Protein AF-A0A8B6G650-F1 (afdb_monomer_lite)

pLDDT: mean 81.38, std 11.91, range [46.06, 96.75]

Organism: Mytilus galloprovincialis (NCBI:txid29158)

Radius of gyration: 25.57 Å; chains: 1; bounding box: 91×24×65 Å

Sequence (149 aa):
MGQPDTVSIIARQIRHRLLPFQTVAGDVLEMLYIGRLSPKEIFGKEQQQNTLITWGVRLGGWLLMFVGFGCLTSIITTLVDWLPIIRELVAAGVGIMNLAFSISLSLTVIAIGWITYRPLLGMALLAMAATPFIMSKFRSNRMDSRRNV

Secondary structure (DSSP, 8-state):
-PPPPPEEEE-EEETTEEE-EE-TTS-EE-EEEES---HHHHHHHHHHHHHHHHHHHHHHHHHHHHHHHHHHHHHHHHTTTT-HHHHHHHHHHHHHHHHHHHHHHHHHHHHHHHHTT-HHHHHHHHHHHHHHHHHHHHHHHHHHHHH--

Foldseek 3Di:
DDDDWDKDWDADDDPPDGHFDQDPVRDTRGDIGTDPDDPVVVVVVVVVVVVCVVVVVLVVQLVVQLVVLVVVVVVVLVVVPPDPVVSVVVNVVSSVVSNLQSQLVSLLVVLVVCCVPPVVSSVVSNVVSCVVVVVVVVVVVVVVVVVVD

InterPro domains:
  IPR012430 Transmembrane protein 43 family [PF07787] (3-119)
  IPR012430 Transmembrane protein 43 family [PTHR13416] (5-140)

Structure (mmCIF, N/CA/C/O backbone):
data_AF-A0A8B6G650-F1
#
_entry.id   AF-A0A8B6G650-F1
#
loop_
_atom_site.group_PDB
_atom_site.id
_atom_site.type_symbol
_atom_site.label_atom_id
_atom_site.label_alt_id
_atom_site.label_comp_id
_atom_site.label_asym_id
_atom_site.label_entity_id
_atom_site.label_seq_id
_atom_site.pdbx_PDB_ins_code
_atom_site.Cartn_x
_atom_site.Cartn_y
_atom_site.Cartn_z
_atom_site.occupancy
_atom_site.B_iso_or_equiv
_atom_site.auth_seq_id
_atom_site.auth_comp_id
_atom_site.auth_asym_id
_atom_site.auth_atom_id
_atom_site.pdbx_PDB_model_num
ATOM 1 N N . MET A 1 1 ? -49.842 -13.197 12.411 1.00 46.06 1 MET A N 1
ATOM 2 C CA . MET A 1 1 ? -48.947 -12.453 13.322 1.00 46.06 1 MET A CA 1
ATOM 3 C C . MET A 1 1 ? -47.615 -13.188 13.302 1.00 46.06 1 MET A C 1
ATOM 5 O O . MET A 1 1 ? -47.610 -14.364 13.639 1.00 46.06 1 MET A O 1
ATOM 9 N N . GLY A 1 2 ? -46.560 -12.584 12.745 1.00 66.12 2 GLY A N 1
ATOM 10 C CA . GLY A 1 2 ? -45.243 -13.225 12.613 1.00 66.12 2 GLY A CA 1
ATOM 11 C C . GLY A 1 2 ? -44.608 -13.477 13.981 1.00 66.12 2 GLY A C 1
ATOM 12 O O . GLY A 1 2 ? -44.907 -12.754 14.931 1.00 66.12 2 GLY A O 1
ATOM 13 N N . GLN A 1 3 ? -43.788 -14.523 14.093 1.00 71.75 3 GLN A N 1
ATOM 14 C CA . GLN A 1 3 ? -43.058 -14.813 15.328 1.00 71.75 3 GLN A CA 1
ATOM 15 C C . GLN A 1 3 ? -42.162 -13.616 15.698 1.00 71.75 3 GLN A C 1
ATOM 17 O O . GLN A 1 3 ? -41.618 -12.978 14.799 1.00 71.75 3 GLN A O 1
ATOM 22 N N . PRO A 1 4 ? -42.034 -13.271 16.990 1.00 72.31 4 PRO A N 1
ATOM 23 C CA . PRO A 1 4 ? -41.193 -12.160 17.413 1.00 72.31 4 PRO A CA 1
ATOM 24 C C . PRO A 1 4 ? -39.724 -12.450 17.086 1.00 72.31 4 PRO A C 1
ATOM 26 O O . PRO A 1 4 ? -39.132 -13.388 17.625 1.00 72.31 4 PRO A O 1
ATOM 29 N N . ASP A 1 5 ? -39.134 -11.620 16.228 1.00 69.88 5 ASP A N 1
ATOM 30 C CA . ASP A 1 5 ? -37.710 -11.685 15.923 1.00 69.88 5 ASP A CA 1
ATOM 31 C C . ASP A 1 5 ? -36.896 -11.220 17.132 1.00 69.88 5 ASP A C 1
ATOM 33 O O . ASP A 1 5 ? -37.105 -10.148 17.704 1.00 69.88 5 ASP A O 1
ATOM 37 N N . THR A 1 6 ? -35.951 -12.058 17.549 1.00 72.75 6 THR A N 1
ATOM 38 C CA . THR A 1 6 ? -35.026 -11.721 18.631 1.00 72.75 6 THR A CA 1
ATOM 39 C C . THR A 1 6 ? -33.917 -10.840 18.073 1.00 72.75 6 THR A C 1
ATOM 41 O O . THR A 1 6 ? -33.258 -11.242 17.120 1.00 72.75 6 THR A O 1
ATOM 44 N N . VAL A 1 7 ? -33.679 -9.672 18.669 1.00 71.38 7 VAL A N 1
ATOM 45 C CA . VAL A 1 7 ? -32.637 -8.722 18.243 1.00 71.38 7 VAL A CA 1
ATOM 46 C C . VAL A 1 7 ? -31.708 -8.362 19.407 1.00 71.38 7 VAL A C 1
ATOM 48 O O . VAL A 1 7 ? -32.151 -8.248 20.551 1.00 71.38 7 VAL A O 1
ATOM 51 N N . SER A 1 8 ? -30.423 -8.172 19.114 1.00 70.62 8 SER A N 1
ATOM 52 C CA . SER A 1 8 ? -29.402 -7.660 20.035 1.00 70.62 8 SER A CA 1
ATOM 53 C C . SER A 1 8 ? -29.050 -6.218 19.651 1.00 70.62 8 SER A C 1
ATOM 55 O O . SER A 1 8 ? -28.731 -5.938 18.496 1.00 70.62 8 SER A O 1
ATOM 57 N N . ILE A 1 9 ? -29.085 -5.300 20.622 1.00 70.94 9 ILE A N 1
ATOM 58 C CA . ILE A 1 9 ? -28.829 -3.862 20.425 1.00 70.94 9 ILE A CA 1
ATOM 59 C C . ILE A 1 9 ? -27.600 -3.454 21.242 1.00 70.94 9 ILE A C 1
ATOM 61 O O . ILE A 1 9 ? -27.525 -3.764 22.432 1.00 70.94 9 ILE A O 1
ATOM 65 N N . ILE A 1 10 ? -26.660 -2.725 20.629 1.00 69.00 10 ILE A N 1
ATOM 66 C CA . ILE A 1 10 ? -25.551 -2.071 21.341 1.00 69.00 10 ILE A CA 1
ATOM 67 C C . ILE A 1 10 ? -25.764 -0.557 21.307 1.00 69.00 10 ILE A C 1
ATOM 69 O O . ILE A 1 10 ? -25.765 0.045 20.239 1.00 69.00 10 ILE A O 1
ATOM 73 N N . ALA A 1 11 ? -25.934 0.050 22.484 1.00 73.38 11 ALA A N 1
ATOM 74 C CA . ALA A 1 11 ? -26.125 1.489 22.661 1.00 73.38 11 ALA A CA 1
ATOM 75 C C . ALA A 1 11 ? -25.575 1.946 24.025 1.00 73.38 11 AL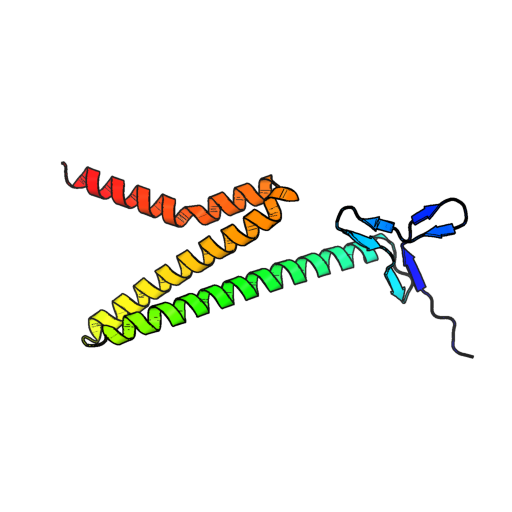A A C 1
ATOM 77 O O . ALA A 1 11 ? -25.407 1.141 24.947 1.00 73.38 11 ALA A O 1
ATOM 78 N N . ARG A 1 12 ? -25.309 3.249 24.188 1.00 72.00 12 ARG A N 1
ATOM 79 C CA . ARG A 1 12 ? -24.903 3.818 25.482 1.00 72.00 12 ARG A CA 1
ATOM 80 C C . ARG A 1 12 ? -26.116 3.877 26.404 1.00 72.00 12 ARG A C 1
ATOM 82 O O . ARG A 1 12 ? -27.073 4.596 26.128 1.00 72.00 12 ARG A O 1
ATOM 89 N N . GLN A 1 13 ? -26.054 3.185 27.537 1.00 76.94 13 GLN A N 1
ATOM 90 C CA . GLN A 1 13 ? -27.090 3.297 28.559 1.00 76.94 13 GLN A CA 1
ATOM 91 C C . GLN A 1 13 ? -26.828 4.518 29.450 1.00 76.94 13 GLN A C 1
ATOM 93 O O . GLN A 1 13 ? -25.816 4.591 30.149 1.00 76.94 13 GLN A O 1
ATOM 98 N N . ILE A 1 14 ? -27.757 5.475 29.449 1.00 79.12 14 ILE A N 1
ATOM 99 C CA . ILE A 1 14 ? -27.780 6.587 30.404 1.00 79.12 14 ILE A CA 1
ATOM 100 C C . ILE A 1 14 ? -29.088 6.506 31.187 1.00 79.12 14 ILE A 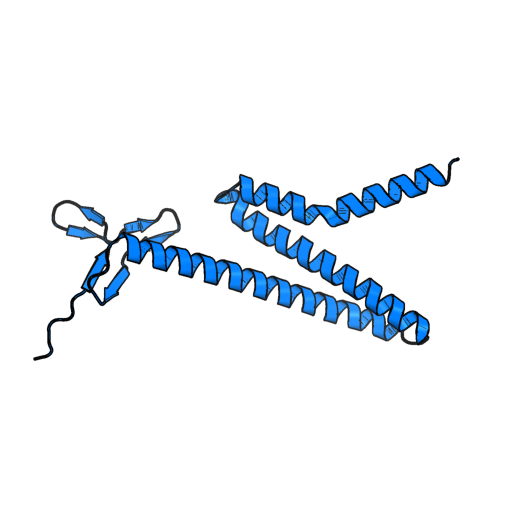C 1
ATOM 102 O O . ILE A 1 14 ? -30.171 6.774 30.664 1.00 79.12 14 ILE A O 1
ATOM 106 N N . ARG A 1 15 ? -28.977 6.142 32.471 1.00 81.94 15 ARG A N 1
ATOM 107 C CA . ARG A 1 15 ? -30.113 5.864 33.365 1.00 81.94 15 ARG A CA 1
ATOM 108 C C . ARG A 1 15 ? -31.048 4.799 32.762 1.00 81.94 15 ARG A C 1
ATOM 110 O O . ARG A 1 15 ? -30.692 3.626 32.721 1.00 81.94 15 ARG A O 1
ATOM 117 N N . HIS A 1 16 ? -32.219 5.224 32.296 1.00 78.88 16 HIS A N 1
ATOM 118 C CA . HIS A 1 16 ? -33.300 4.409 31.732 1.00 78.88 16 HIS A CA 1
ATOM 119 C C . HIS A 1 16 ? -33.488 4.642 30.222 1.00 78.88 16 HIS A C 1
ATOM 121 O O . HIS A 1 16 ? -34.519 4.275 29.668 1.00 78.88 16 HIS A O 1
ATOM 127 N N . ARG A 1 17 ? -32.516 5.272 29.545 1.00 75.62 17 ARG A N 1
ATOM 128 C CA . ARG A 1 17 ? -32.528 5.462 28.089 1.00 75.62 17 ARG A CA 1
ATOM 129 C C . ARG A 1 17 ? -31.303 4.835 27.436 1.00 75.62 17 ARG A C 1
ATOM 131 O O . ARG A 1 17 ? -30.193 4.925 27.961 1.00 75.62 17 ARG A O 1
ATOM 138 N N . LEU A 1 18 ? -31.535 4.228 26.277 1.00 72.94 18 LEU A N 1
ATOM 139 C CA . LEU A 1 18 ? -30.503 3.834 25.329 1.00 72.94 18 LEU A CA 1
ATOM 140 C C . LEU A 1 18 ? -30.312 5.003 24.367 1.00 72.94 18 LEU A C 1
ATOM 142 O O . LEU A 1 18 ? -31.280 5.490 23.788 1.00 72.94 18 LEU A O 1
ATOM 146 N N . LEU A 1 19 ? -29.084 5.494 24.270 1.00 72.62 19 LEU A N 1
ATOM 147 C CA . LEU A 1 19 ? -28.709 6.583 23.378 1.00 72.62 19 LEU A CA 1
ATOM 148 C C . LEU A 1 19 ? -27.625 6.093 22.412 1.00 72.62 19 LEU A C 1
ATOM 150 O O . LEU A 1 19 ? -26.790 5.271 22.813 1.00 72.62 19 LEU A O 1
ATOM 154 N N . PRO A 1 20 ? -27.591 6.611 21.175 1.00 66.44 20 PRO A N 1
ATOM 155 C CA . PRO A 1 20 ? -26.518 6.312 20.237 1.00 66.44 20 PRO A CA 1
ATOM 156 C C . PRO A 1 20 ? -25.160 6.694 20.841 1.00 66.44 20 PRO A C 1
ATOM 158 O O . PRO A 1 20 ? -25.005 7.753 21.462 1.00 66.44 20 PRO A O 1
ATOM 161 N N . PHE A 1 21 ? -24.170 5.811 20.699 1.00 66.94 21 PHE A N 1
ATOM 162 C CA . PHE A 1 21 ? -22.813 6.057 21.185 1.00 66.94 21 PHE A CA 1
ATOM 163 C C . PHE A 1 21 ? -21.912 6.488 20.032 1.00 66.94 21 PHE A C 1
ATOM 165 O O . PHE A 1 21 ? -21.635 5.689 19.149 1.00 66.94 21 PHE A O 1
ATOM 172 N N . GLN A 1 22 ? -21.406 7.720 20.038 1.00 67.69 22 GLN A N 1
ATOM 173 C CA . GLN A 1 22 ? -20.323 8.084 19.123 1.00 67.69 22 GLN A CA 1
ATOM 174 C C . GLN A 1 22 ? -19.006 7.487 19.614 1.00 67.69 22 GLN A C 1
ATOM 176 O O . GLN A 1 22 ? -18.589 7.723 20.751 1.00 67.69 22 GLN A O 1
ATOM 181 N N . THR A 1 23 ? -18.341 6.730 18.750 1.00 64.06 23 THR A N 1
ATOM 182 C CA . THR A 1 23 ? -16.976 6.276 19.003 1.00 64.06 23 THR A CA 1
ATOM 183 C C . THR A 1 23 ? -15.973 7.395 18.757 1.00 64.06 23 THR A C 1
ATOM 185 O O . THR A 1 23 ? -16.202 8.307 17.967 1.00 64.06 23 THR A O 1
ATOM 188 N N . VAL A 1 24 ? -14.799 7.277 19.378 1.00 59.59 24 VAL A N 1
ATOM 189 C CA . VAL A 1 24 ? -13.650 8.165 19.121 1.00 59.59 24 VAL A CA 1
ATOM 190 C C . VAL A 1 24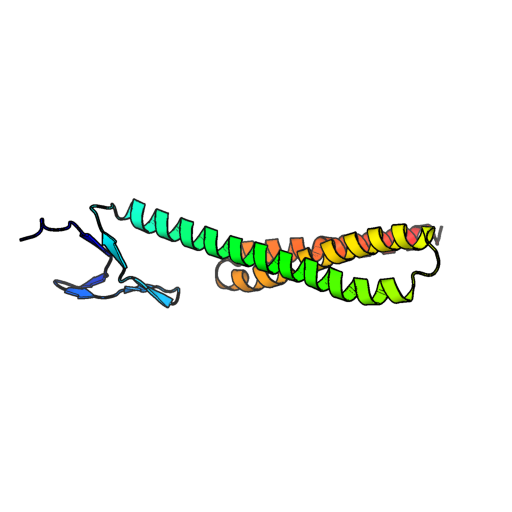 ? -13.187 8.086 17.654 1.00 59.59 24 VAL A C 1
ATOM 192 O O . VAL A 1 24 ? -12.555 9.011 17.157 1.00 59.59 24 VAL A O 1
ATOM 195 N N . ALA A 1 25 ? -13.525 7.002 16.946 1.00 59.81 25 ALA A N 1
ATOM 196 C CA . ALA A 1 25 ? -13.237 6.816 15.526 1.00 59.81 25 ALA A CA 1
ATOM 197 C C . ALA A 1 25 ? -14.216 7.556 14.589 1.00 59.81 25 ALA A C 1
ATOM 199 O O . ALA A 1 25 ? -13.956 7.618 13.392 1.00 59.81 25 ALA A O 1
ATOM 200 N N . GLY A 1 26 ? -15.301 8.138 15.118 1.00 58.84 26 GLY A N 1
ATOM 201 C CA . GLY A 1 26 ? -16.312 8.878 14.353 1.00 58.84 26 GLY A CA 1
ATOM 202 C C . GLY A 1 26 ? -17.560 8.067 13.993 1.00 58.84 26 GLY A C 1
ATOM 203 O O . GLY A 1 26 ? -18.574 8.659 13.630 1.00 58.84 26 GLY A O 1
ATOM 204 N N . ASP A 1 27 ? -17.534 6.742 14.162 1.00 59.12 27 ASP A N 1
ATOM 205 C CA . ASP A 1 27 ? -18.689 5.885 13.890 1.00 59.12 27 ASP A CA 1
ATOM 206 C C . ASP A 1 27 ? -19.727 5.970 15.013 1.00 59.12 27 ASP A C 1
ATOM 208 O O . ASP A 1 27 ? -19.388 5.927 16.204 1.00 59.12 27 ASP A O 1
ATOM 212 N N . VAL A 1 28 ? -21.002 6.064 14.626 1.00 58.62 28 VAL A N 1
ATOM 213 C CA . VAL A 1 28 ? -22.139 5.970 15.545 1.00 58.62 28 VAL A CA 1
ATOM 214 C C . VAL A 1 28 ? -22.437 4.494 15.787 1.00 58.62 28 VAL A C 1
ATOM 216 O O . VAL A 1 28 ? -22.891 3.770 14.905 1.00 58.62 28 VAL A O 1
ATOM 219 N N . LEU A 1 29 ? -22.177 4.046 17.010 1.00 56.34 29 LEU A N 1
ATOM 220 C CA . LEU A 1 29 ? -22.500 2.717 17.505 1.00 56.34 29 LEU A CA 1
ATOM 221 C C . LEU A 1 29 ? -24.001 2.673 17.828 1.00 56.34 29 LEU A C 1
ATOM 223 O O . LEU A 1 29 ? -24.430 2.835 18.971 1.00 56.34 29 LEU A O 1
ATOM 227 N N . GLU A 1 30 ? -24.793 2.525 16.774 1.00 54.59 30 GLU A N 1
ATOM 228 C CA . GLU A 1 30 ? -26.222 2.221 16.817 1.00 54.59 30 GLU A CA 1
ATOM 229 C C . GLU A 1 30 ? -26.469 1.032 15.879 1.00 54.59 30 GLU A C 1
ATOM 231 O O . GLU A 1 30 ? -27.113 1.120 14.839 1.00 54.59 30 GLU A O 1
ATOM 236 N N . MET A 1 31 ? -25.829 -0.091 16.207 1.00 60.75 31 MET A N 1
ATOM 237 C CA . MET A 1 31 ? -25.863 -1.297 15.385 1.00 60.75 31 MET A CA 1
ATOM 238 C C . MET A 1 31 ? -26.875 -2.287 15.960 1.00 60.75 31 MET A C 1
ATOM 240 O O . MET A 1 31 ? -26.753 -2.741 17.103 1.00 60.75 31 MET A O 1
ATOM 244 N N . LEU A 1 32 ? -27.882 -2.607 15.149 1.00 59.69 32 LEU A N 1
ATOM 245 C CA . LEU A 1 32 ? -28.921 -3.584 15.448 1.00 59.69 32 LEU A CA 1
ATOM 246 C C . LEU A 1 32 ? -28.554 -4.919 14.795 1.00 59.69 32 LEU A C 1
ATOM 248 O O . LEU A 1 32 ? -28.442 -5.011 13.574 1.00 59.69 32 LEU A O 1
ATOM 252 N N . TYR A 1 33 ? -28.379 -5.955 15.612 1.00 61.41 33 TYR A N 1
ATOM 253 C CA . TYR A 1 33 ? -28.102 -7.309 15.143 1.00 61.41 33 TYR A CA 1
ATOM 254 C C . TYR A 1 33 ? -29.349 -8.171 15.278 1.00 61.41 33 TYR A C 1
ATOM 256 O O . TYR A 1 33 ? -29.986 -8.204 16.329 1.00 61.41 33 TYR A O 1
ATOM 264 N N . ILE A 1 34 ? -29.681 -8.901 14.218 1.00 54.69 34 ILE A N 1
ATOM 265 C CA . ILE A 1 34 ? -30.739 -9.911 14.245 1.00 54.69 34 ILE A CA 1
ATOM 266 C C . ILE A 1 34 ? -30.162 -11.173 14.907 1.00 54.69 34 ILE A C 1
ATOM 268 O O . ILE A 1 34 ? -29.120 -11.676 14.488 1.00 54.69 34 ILE A O 1
ATOM 272 N N . GLY A 1 35 ? -30.829 -11.673 15.946 1.00 58.44 35 GLY A N 1
ATOM 273 C CA . GLY A 1 35 ? -30.430 -12.828 16.755 1.00 58.44 35 GLY A CA 1
ATOM 274 C C . GLY A 1 35 ? -29.872 -12.474 18.142 1.00 58.44 35 GLY A C 1
ATOM 275 O O . GLY A 1 35 ? -29.472 -11.345 18.413 1.00 58.44 35 GLY A O 1
ATOM 276 N N . ARG A 1 36 ? -29.817 -13.474 19.038 1.00 56.41 36 ARG A N 1
ATOM 277 C CA . ARG A 1 36 ? -29.129 -13.398 20.344 1.00 56.41 36 ARG A CA 1
ATOM 278 C C . ARG A 1 36 ? -27.621 -13.541 20.125 1.00 56.41 36 ARG A C 1
ATOM 280 O O . ARG A 1 36 ? -27.081 -14.633 20.265 1.00 56.41 36 ARG A O 1
ATOM 287 N N . LEU A 1 37 ? -26.946 -12.454 19.766 1.00 61.25 37 LEU A N 1
ATOM 288 C CA . LEU A 1 37 ? -25.481 -12.432 19.765 1.00 61.25 37 LEU A CA 1
ATOM 289 C C . LEU A 1 37 ? -24.951 -11.858 21.073 1.00 61.25 37 LEU A C 1
ATOM 291 O O . LEU A 1 37 ? -25.466 -10.853 21.578 1.00 61.25 37 LEU A O 1
ATOM 295 N N . SER A 1 38 ? -23.905 -12.490 21.605 1.00 71.62 38 SER A N 1
ATOM 296 C CA . SER A 1 38 ? -23.155 -11.934 22.723 1.00 71.62 38 SER A CA 1
ATOM 297 C C . SER A 1 38 ? -22.387 -10.682 22.272 1.00 71.62 38 SER A C 1
ATOM 299 O O . SER A 1 38 ? -21.950 -10.597 21.120 1.00 71.62 38 SER A O 1
ATOM 301 N N . PRO A 1 39 ? -22.133 -9.717 23.175 1.00 67.19 39 PRO A N 1
ATOM 302 C CA . PRO A 1 39 ? -21.329 -8.541 22.846 1.00 67.19 39 PRO A CA 1
ATOM 303 C C . PRO A 1 39 ? -19.952 -8.900 22.267 1.00 67.19 39 PRO A C 1
ATOM 305 O O . PRO A 1 39 ? -19.474 -8.238 21.352 1.00 67.19 39 PRO A O 1
ATOM 308 N N . LYS A 1 40 ? -19.328 -9.986 22.753 1.00 73.38 40 LYS A N 1
ATOM 309 C CA . LYS A 1 40 ? -18.030 -10.468 22.251 1.00 73.38 40 LYS A CA 1
ATOM 310 C C . LYS A 1 40 ? -18.085 -10.882 20.780 1.00 73.38 40 LYS A C 1
ATOM 312 O O . LYS A 1 40 ? -17.157 -10.574 20.039 1.00 73.38 40 LYS A O 1
ATOM 317 N N . GLU A 1 41 ? -19.151 -11.558 20.360 1.00 75.25 41 GLU A N 1
ATOM 318 C CA . GLU A 1 41 ? -19.319 -11.989 18.967 1.00 75.25 41 GLU A CA 1
ATOM 319 C C . GLU A 1 41 ? -19.567 -10.803 18.038 1.00 75.25 41 GLU A C 1
ATOM 321 O O . GLU A 1 41 ? -18.999 -10.755 16.949 1.00 75.25 41 GLU A O 1
ATOM 326 N N . ILE A 1 42 ? -20.348 -9.817 18.492 1.00 74.19 42 ILE A N 1
ATOM 327 C CA . ILE A 1 42 ? -20.623 -8.598 17.726 1.00 74.19 42 ILE A CA 1
ATOM 328 C C . ILE A 1 42 ? -19.330 -7.811 17.478 1.00 74.19 42 ILE A C 1
ATOM 330 O O . ILE A 1 42 ? -18.958 -7.582 16.329 1.00 74.19 42 ILE A O 1
ATOM 334 N N . PHE A 1 43 ? -18.593 -7.458 18.536 1.00 76.06 43 PHE A N 1
ATOM 335 C CA . PHE A 1 43 ? -17.339 -6.712 18.381 1.00 76.06 43 PHE A CA 1
ATOM 336 C C . PHE A 1 43 ? -16.272 -7.510 17.619 1.00 76.06 43 PHE A C 1
ATOM 338 O O . PHE A 1 43 ? -15.491 -6.929 16.867 1.00 76.06 43 PHE A O 1
ATOM 345 N N . GLY A 1 44 ? -16.243 -8.838 17.780 1.00 82.06 44 GLY A N 1
ATOM 346 C CA . GLY A 1 44 ? -15.349 -9.710 17.021 1.00 82.06 44 GLY A CA 1
ATOM 347 C C . GLY A 1 44 ? -15.631 -9.672 15.518 1.00 82.06 44 GLY A C 1
ATOM 348 O O . GLY A 1 44 ? -14.698 -9.535 14.725 1.00 82.06 44 GLY A O 1
ATOM 349 N N . LYS A 1 45 ? -16.909 -9.738 15.127 1.00 80.81 45 LYS A N 1
ATOM 350 C CA . LYS A 1 45 ? -17.332 -9.686 13.723 1.00 80.81 45 LYS A CA 1
ATOM 351 C C . LYS A 1 45 ? -16.996 -8.341 13.079 1.00 80.81 45 LYS A C 1
ATOM 353 O O . LYS A 1 45 ? -16.375 -8.327 12.018 1.00 80.81 45 LYS A O 1
ATOM 358 N N . GLU A 1 46 ? -17.313 -7.237 13.748 1.00 81.06 46 GLU A N 1
ATOM 359 C CA . GLU A 1 46 ? -17.017 -5.884 13.254 1.00 81.06 46 GLU A CA 1
ATOM 360 C C . GLU A 1 46 ? -15.509 -5.645 13.112 1.00 81.06 46 GLU A C 1
ATOM 362 O O . GLU A 1 46 ? -15.036 -5.149 12.089 1.00 81.06 46 GLU A O 1
ATOM 367 N N . GLN A 1 47 ? -14.712 -6.079 14.094 1.00 84.00 47 GLN A N 1
ATOM 368 C CA . GLN A 1 47 ? -13.256 -5.960 14.023 1.00 84.00 47 GLN A CA 1
ATOM 369 C C . GLN A 1 47 ? -12.676 -6.756 12.844 1.00 84.00 47 GLN A C 1
ATOM 371 O O . GLN A 1 47 ? -11.762 -6.275 12.164 1.00 84.00 47 GLN A O 1
ATOM 376 N N . GLN A 1 48 ? -13.186 -7.966 12.593 1.00 85.44 48 GLN A N 1
ATOM 377 C CA . GLN A 1 48 ? -12.758 -8.784 11.457 1.00 85.44 48 GLN A CA 1
ATOM 378 C C . GLN A 1 48 ? -13.162 -8.156 10.123 1.00 85.44 48 GLN A C 1
ATOM 380 O O . GLN A 1 48 ? -12.319 -8.060 9.232 1.00 85.44 48 GLN A O 1
ATOM 385 N N . GLN A 1 49 ? -14.402 -7.682 9.991 1.00 85.56 49 GLN A N 1
ATOM 386 C CA . GLN A 1 49 ? -14.875 -7.020 8.774 1.00 85.56 49 GLN A CA 1
ATOM 387 C C . GLN A 1 49 ? -14.076 -5.749 8.474 1.00 85.56 49 GLN A C 1
ATOM 389 O O . GLN A 1 49 ? -13.565 -5.602 7.363 1.00 85.56 49 GLN A O 1
ATOM 394 N N . ASN A 1 50 ? -13.853 -4.896 9.475 1.00 87.88 50 ASN A N 1
ATOM 395 C CA . ASN A 1 50 ? -13.031 -3.695 9.327 1.00 87.88 50 ASN A CA 1
ATOM 396 C C . ASN A 1 50 ? -11.592 -4.034 8.92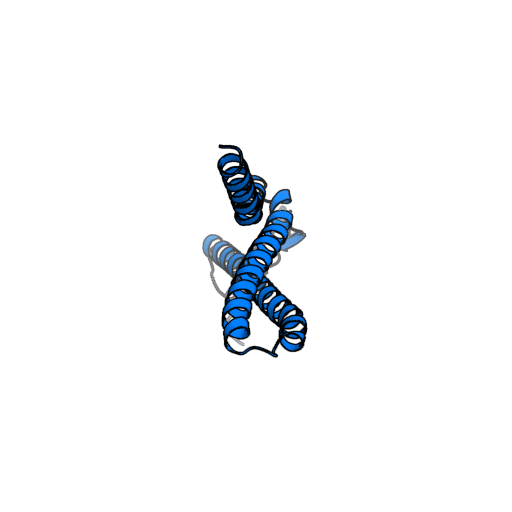6 1.00 87.88 50 ASN A C 1
ATOM 398 O O . ASN A 1 50 ? -11.002 -3.363 8.075 1.00 87.88 50 ASN A O 1
ATOM 402 N N . THR A 1 51 ? -11.035 -5.110 9.488 1.00 88.75 51 THR A N 1
ATOM 403 C CA . THR A 1 51 ? -9.705 -5.604 9.110 1.00 88.75 51 THR A CA 1
ATOM 404 C C . THR A 1 51 ? -9.694 -6.064 7.650 1.00 88.75 51 THR A C 1
ATOM 406 O O . THR A 1 51 ? -8.839 -5.621 6.884 1.00 88.75 51 THR A O 1
ATOM 409 N N . LEU A 1 52 ? -10.657 -6.890 7.235 1.00 91.88 52 LEU A N 1
ATOM 410 C CA . LEU A 1 52 ? -10.756 -7.409 5.868 1.00 91.88 52 LEU A CA 1
ATOM 411 C C . LEU A 1 52 ? -10.923 -6.293 4.834 1.00 91.88 52 LEU A C 1
ATOM 413 O O . LEU A 1 52 ? -10.177 -6.269 3.858 1.00 91.88 52 LEU A O 1
ATOM 417 N N . ILE A 1 53 ? -11.838 -5.347 5.065 1.00 89.88 53 ILE A N 1
ATOM 418 C CA . ILE A 1 53 ? -12.062 -4.204 4.166 1.00 89.88 53 ILE A CA 1
ATOM 419 C C . ILE A 1 53 ? -10.783 -3.374 4.046 1.00 89.88 53 ILE A C 1
ATOM 421 O O . ILE A 1 53 ? -10.330 -3.079 2.940 1.00 89.88 53 ILE A O 1
ATOM 425 N N . THR A 1 54 ? -10.154 -3.054 5.180 1.00 90.25 54 THR A N 1
ATOM 426 C CA . THR A 1 54 ? -8.924 -2.257 5.210 1.00 90.25 54 THR A CA 1
ATOM 427 C C . THR A 1 54 ? -7.806 -2.911 4.397 1.00 90.25 54 THR A C 1
ATOM 429 O O . THR A 1 54 ? -7.162 -2.250 3.582 1.00 90.25 54 THR A O 1
ATOM 432 N N . TRP A 1 55 ? -7.550 -4.205 4.603 1.00 90.81 55 TRP A N 1
ATOM 433 C CA . TRP A 1 55 ? -6.502 -4.913 3.865 1.00 90.81 55 TRP A CA 1
ATOM 434 C C . TRP A 1 55 ? -6.877 -5.147 2.400 1.00 90.81 55 TRP A C 1
ATOM 436 O O . TRP A 1 55 ? -6.012 -5.012 1.538 1.00 90.81 55 TRP A O 1
ATOM 446 N N . GLY A 1 56 ? -8.151 -5.409 2.103 1.00 95.06 56 GLY A N 1
ATOM 447 C CA . GLY A 1 56 ? -8.654 -5.569 0.739 1.00 95.06 56 GLY A CA 1
ATOM 448 C C . GLY A 1 56 ? -8.452 -4.312 -0.107 1.00 95.06 56 GLY A C 1
ATOM 449 O O . GLY A 1 56 ? -7.873 -4.389 -1.189 1.00 95.06 56 GLY A O 1
ATOM 450 N N . VAL A 1 57 ? -8.827 -3.139 0.417 1.00 93.50 57 VAL A N 1
ATOM 451 C CA . VAL A 1 57 ? -8.609 -1.851 -0.266 1.00 93.50 57 VAL A CA 1
ATOM 452 C C . VAL A 1 57 ? -7.119 -1.569 -0.461 1.00 93.50 57 VAL A C 1
ATOM 454 O O . VAL A 1 57 ? -6.723 -1.075 -1.513 1.00 93.50 57 VAL A O 1
ATOM 457 N N . ARG A 1 58 ? -6.266 -1.916 0.511 1.00 93.19 58 ARG A N 1
ATOM 458 C CA . ARG A 1 58 ? -4.810 -1.721 0.399 1.00 93.19 58 ARG A CA 1
ATOM 459 C C . ARG A 1 58 ? -4.174 -2.611 -0.659 1.00 93.19 58 ARG A C 1
ATOM 461 O O . ARG A 1 58 ? -3.386 -2.114 -1.458 1.00 93.19 58 ARG A O 1
ATOM 468 N N . LEU A 1 59 ? -4.529 -3.895 -0.685 1.00 94.69 59 LEU A N 1
ATOM 469 C CA . LEU A 1 59 ? -4.057 -4.826 -1.711 1.00 94.69 59 LEU A CA 1
ATOM 470 C C . LEU A 1 59 ? -4.564 -4.419 -3.097 1.00 94.69 59 LEU A C 1
ATOM 472 O O . LEU A 1 59 ? -3.781 -4.397 -4.044 1.00 94.69 59 LEU A O 1
ATOM 476 N N . GLY A 1 60 ? -5.836 -4.027 -3.206 1.00 96.75 60 GLY A N 1
ATOM 477 C CA . GLY A 1 60 ? -6.407 -3.509 -4.449 1.00 96.75 60 GLY A CA 1
ATOM 478 C C . GLY A 1 60 ? -5.714 -2.229 -4.925 1.00 96.75 60 GLY A C 1
ATOM 479 O O . GLY A 1 60 ? -5.342 -2.128 -6.091 1.00 96.75 60 GLY A O 1
ATOM 480 N N . GLY A 1 61 ? -5.466 -1.279 -4.021 1.00 95.75 61 GLY A N 1
ATOM 481 C CA . GLY A 1 61 ? -4.747 -0.041 -4.325 1.00 95.75 61 GLY A CA 1
ATOM 482 C C . GLY A 1 61 ? -3.294 -0.281 -4.739 1.00 95.75 61 GLY A C 1
ATOM 483 O O . GLY A 1 61 ? -2.818 0.334 -5.692 1.00 95.75 61 GLY A O 1
ATOM 484 N N . TRP A 1 62 ? -2.598 -1.210 -4.077 1.00 96.38 62 TRP A N 1
ATOM 485 C CA . TRP A 1 62 ? -1.255 -1.634 -4.479 1.00 96.38 62 TRP A CA 1
ATOM 486 C C . TRP A 1 62 ? -1.247 -2.264 -5.877 1.00 96.38 62 TRP A C 1
ATOM 488 O O . TRP A 1 62 ? -0.429 -1.877 -6.711 1.00 96.38 62 TRP A O 1
ATOM 498 N N . LEU A 1 63 ? -2.179 -3.182 -6.157 1.00 96.31 63 LEU A N 1
ATOM 499 C CA . LEU A 1 63 ? -2.302 -3.826 -7.465 1.00 96.31 63 LEU A CA 1
ATOM 500 C C . LEU A 1 63 ? -2.553 -2.784 -8.565 1.00 96.31 63 LEU A C 1
ATOM 502 O O . LEU A 1 63 ? -1.896 -2.811 -9.605 1.00 96.31 63 LEU A O 1
ATOM 506 N N . LEU A 1 64 ? -3.454 -1.830 -8.312 1.00 96.38 64 LEU A N 1
ATOM 507 C CA . LEU A 1 64 ? -3.748 -0.737 -9.236 1.00 96.38 64 LEU A CA 1
ATOM 508 C C . LEU A 1 64 ? -2.510 0.133 -9.498 1.00 96.38 64 LEU A C 1
ATOM 510 O O . LEU A 1 64 ? -2.230 0.460 -10.649 1.00 96.38 64 LEU A O 1
ATOM 514 N N . MET A 1 65 ? -1.739 0.470 -8.458 1.00 95.25 65 MET A N 1
ATOM 515 C CA . MET A 1 65 ? -0.469 1.189 -8.615 1.00 95.25 65 MET A CA 1
ATOM 516 C C . MET A 1 65 ? 0.545 0.396 -9.440 1.00 95.25 65 MET A C 1
ATOM 518 O O . MET A 1 65 ? 1.189 0.966 -10.318 1.00 95.25 65 MET A O 1
ATOM 522 N N . PHE A 1 66 ? 0.692 -0.903 -9.174 1.00 94.75 66 PHE A N 1
ATOM 523 C CA . PHE A 1 66 ? 1.614 -1.765 -9.910 1.00 94.75 66 PHE A CA 1
ATOM 524 C C . PHE A 1 66 ? 1.271 -1.808 -11.404 1.00 94.75 66 PHE A C 1
ATOM 526 O O . PHE A 1 66 ? 2.143 -1.579 -12.244 1.00 94.75 66 PHE A O 1
ATOM 533 N N . VAL A 1 67 ? -0.008 -2.007 -11.733 1.00 94.50 67 VAL A N 1
ATOM 534 C CA . VAL A 1 67 ? -0.492 -1.962 -13.119 1.00 94.50 67 VAL A CA 1
ATOM 535 C C . VAL A 1 67 ? -0.293 -0.569 -13.724 1.00 94.50 67 VAL A C 1
ATOM 537 O O . VAL A 1 67 ? 0.182 -0.467 -14.850 1.00 94.50 67 VAL A O 1
ATOM 540 N N . GLY A 1 68 ? -0.569 0.504 -12.976 1.00 94.19 68 GLY A N 1
ATOM 541 C CA . GLY A 1 68 ? -0.361 1.883 -13.428 1.00 94.19 68 GLY A CA 1
ATOM 542 C C . GLY A 1 68 ? 1.093 2.182 -13.811 1.00 94.19 68 GLY A C 1
ATOM 543 O O . GLY A 1 68 ? 1.344 2.737 -14.882 1.00 94.19 68 GLY A O 1
ATOM 544 N N . PHE A 1 69 ? 2.060 1.755 -12.993 1.00 93.75 69 PHE A N 1
ATOM 545 C CA . PHE A 1 69 ? 3.484 1.844 -13.337 1.00 93.75 69 PHE A CA 1
ATOM 546 C C . PHE A 1 69 ? 3.843 0.969 -14.543 1.00 93.75 69 PHE A C 1
ATOM 548 O O . PHE A 1 69 ? 4.602 1.404 -15.412 1.00 93.75 69 PHE A O 1
ATOM 555 N N . GLY A 1 70 ? 3.266 -0.233 -14.638 1.00 90.69 70 GLY A N 1
ATOM 556 C CA . GLY A 1 70 ? 3.392 -1.096 -15.814 1.00 90.69 70 GLY A CA 1
ATOM 557 C C . GLY A 1 70 ? 2.953 -0.390 -17.098 1.00 90.69 70 GLY A C 1
ATOM 558 O O . GLY A 1 70 ? 3.716 -0.342 -18.058 1.00 90.69 70 GLY A O 1
ATOM 559 N N . CYS A 1 71 ? 1.782 0.248 -17.094 1.00 90.81 71 CYS A N 1
ATOM 560 C CA . CYS A 1 71 ? 1.285 1.023 -18.232 1.00 90.81 71 CYS A CA 1
ATOM 561 C C . CYS A 1 71 ? 2.200 2.208 -18.568 1.00 90.81 71 CYS A C 1
ATOM 563 O O . CYS A 1 71 ? 2.553 2.401 -19.730 1.00 90.81 71 CYS A O 1
ATOM 565 N N . LEU A 1 72 ? 2.617 2.982 -17.559 1.00 90.31 72 LEU A N 1
ATOM 566 C CA . LEU A 1 72 ? 3.47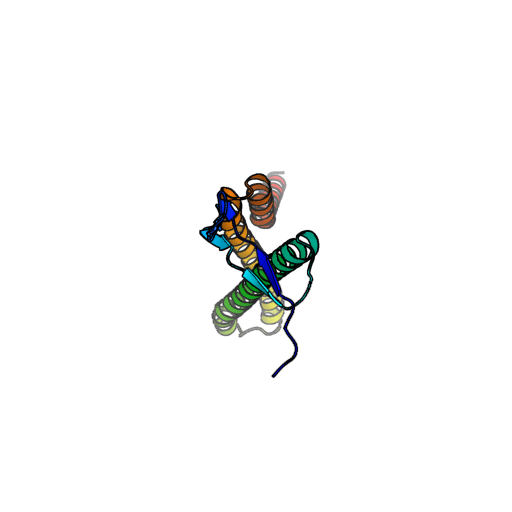6 4.152 -17.758 1.00 90.31 72 LEU A CA 1
ATOM 567 C C . LEU A 1 72 ? 4.817 3.768 -18.393 1.00 90.31 72 LEU A C 1
ATOM 569 O O . LEU A 1 72 ? 5.277 4.402 -19.339 1.00 90.31 72 LEU A O 1
ATOM 573 N N . THR A 1 73 ? 5.437 2.712 -17.877 1.00 87.19 73 THR A N 1
ATOM 574 C CA . THR A 1 73 ? 6.723 2.238 -18.390 1.00 87.19 73 THR A CA 1
ATOM 575 C C . THR A 1 73 ? 6.601 1.516 -19.723 1.00 87.19 73 THR A C 1
ATOM 577 O O . THR A 1 73 ? 7.505 1.654 -20.540 1.00 87.19 73 THR A O 1
ATOM 580 N N . SER A 1 74 ? 5.478 0.841 -19.996 1.00 85.50 74 SER A N 1
ATOM 581 C CA . SER A 1 74 ? 5.215 0.215 -21.296 1.00 85.50 74 SER A CA 1
ATOM 582 C C . SER A 1 74 ? 5.271 1.227 -22.441 1.00 85.50 74 SER A C 1
ATOM 584 O O . SER A 1 74 ? 5.819 0.920 -23.495 1.00 85.50 74 SER A O 1
ATOM 586 N N . ILE A 1 75 ? 4.745 2.441 -22.235 1.00 84.62 75 ILE A N 1
ATOM 587 C CA . ILE A 1 75 ? 4.811 3.520 -23.236 1.00 84.62 75 ILE A CA 1
ATOM 588 C C . ILE A 1 75 ? 6.272 3.858 -23.565 1.00 84.62 75 ILE A C 1
ATOM 590 O O . ILE A 1 75 ? 6.623 4.046 -24.727 1.00 84.62 75 ILE A O 1
ATOM 594 N N . ILE A 1 76 ? 7.134 3.900 -22.546 1.00 78.25 76 ILE A N 1
ATOM 595 C CA . ILE A 1 76 ? 8.559 4.216 -22.701 1.00 78.25 76 ILE A CA 1
ATOM 596 C C . ILE A 1 76 ? 9.294 3.067 -23.396 1.00 78.25 76 ILE A C 1
ATOM 598 O O . ILE A 1 76 ? 10.090 3.313 -24.299 1.00 78.25 76 ILE A O 1
ATOM 602 N N . THR A 1 77 ? 9.031 1.815 -23.009 1.00 76.44 77 THR A N 1
ATOM 603 C CA . THR A 1 77 ? 9.721 0.653 -23.588 1.00 76.44 77 THR A CA 1
ATOM 604 C C . THR A 1 77 ? 9.401 0.473 -25.066 1.00 76.44 77 THR A C 1
ATOM 606 O O . THR A 1 77 ? 10.307 0.179 -25.838 1.00 76.44 77 THR A O 1
ATOM 609 N N . THR A 1 78 ? 8.158 0.745 -25.484 1.00 81.62 78 THR A N 1
ATOM 610 C CA . THR A 1 78 ? 7.752 0.644 -26.895 1.00 81.62 78 THR A CA 1
ATOM 611 C C . THR A 1 78 ? 8.526 1.594 -27.813 1.00 81.62 78 THR A C 1
ATOM 613 O O . THR A 1 78 ? 8.757 1.278 -28.976 1.00 81.62 78 THR A O 1
ATOM 616 N N . LEU A 1 79 ? 9.009 2.730 -27.303 1.00 77.62 79 LEU A N 1
ATOM 617 C CA . LEU A 1 79 ? 9.845 3.651 -28.084 1.00 77.62 79 LEU A CA 1
ATOM 618 C C . LEU A 1 79 ? 11.258 3.098 -28.364 1.00 77.62 79 LEU A C 1
ATOM 620 O O . LEU A 1 79 ? 11.938 3.576 -29.274 1.00 77.62 79 LEU A O 1
ATOM 624 N N . VAL A 1 80 ? 11.706 2.094 -27.602 1.00 71.50 80 VAL A N 1
ATOM 625 C CA . VAL A 1 80 ? 13.081 1.558 -27.612 1.00 71.50 80 VAL A CA 1
ATOM 626 C C . VAL A 1 80 ? 13.144 0.134 -28.207 1.00 71.50 80 VAL A C 1
ATOM 628 O O . VAL A 1 80 ? 14.203 -0.489 -28.228 1.00 71.50 80 VAL A O 1
ATOM 631 N N . ASP A 1 81 ? 12.044 -0.375 -28.770 1.00 73.56 81 ASP A N 1
ATOM 632 C CA . ASP A 1 81 ? 11.834 -1.789 -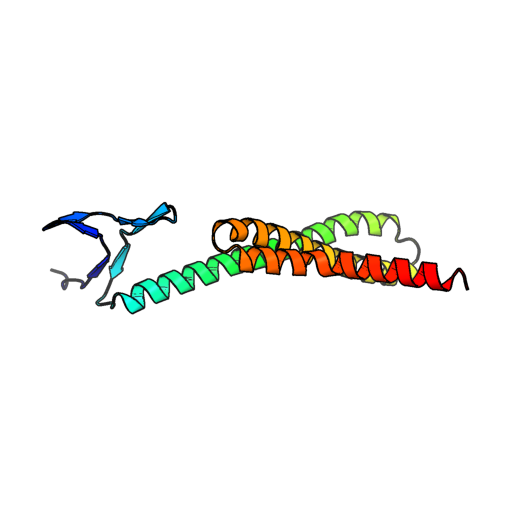29.150 1.00 73.56 81 ASP A CA 1
ATOM 633 C C . ASP A 1 81 ? 12.653 -2.320 -30.358 1.00 73.56 81 ASP A C 1
ATOM 635 O O . ASP A 1 81 ? 12.411 -3.421 -30.850 1.00 73.56 81 ASP A O 1
ATOM 639 N N . TRP A 1 82 ? 13.664 -1.597 -30.838 1.00 78.81 82 TRP A N 1
ATOM 640 C CA . TRP A 1 82 ? 14.395 -1.913 -32.077 1.00 78.81 82 TRP A CA 1
ATOM 641 C C . TRP A 1 82 ? 15.322 -3.142 -31.991 1.00 78.81 82 TRP A C 1
ATOM 643 O O . TRP A 1 82 ? 15.748 -3.661 -33.021 1.00 78.81 82 TRP A O 1
ATOM 653 N N . LEU A 1 83 ? 15.655 -3.619 -30.784 1.00 80.12 83 LEU A N 1
ATOM 654 C CA . LEU A 1 83 ? 16.582 -4.738 -30.553 1.00 80.12 83 LEU A CA 1
ATOM 655 C C . LEU A 1 83 ? 15.938 -5.822 -29.660 1.00 80.12 83 LEU A C 1
ATOM 657 O O . LEU A 1 83 ? 15.785 -5.600 -28.456 1.00 80.12 83 LEU A O 1
ATOM 661 N N . PRO A 1 84 ? 15.618 -7.020 -30.195 1.00 77.56 84 PRO A N 1
ATOM 662 C CA . PRO A 1 84 ? 14.825 -8.035 -29.489 1.00 77.56 84 PRO A CA 1
ATOM 663 C C . PRO A 1 84 ? 15.498 -8.594 -28.224 1.00 77.56 84 PRO A C 1
ATOM 665 O O . PRO A 1 84 ? 14.823 -8.830 -27.229 1.00 77.56 84 PRO A O 1
ATOM 668 N N . ILE A 1 85 ? 16.827 -8.736 -28.213 1.00 80.00 85 ILE A N 1
ATOM 669 C CA . ILE A 1 85 ? 17.575 -9.236 -27.041 1.00 80.00 85 ILE A CA 1
ATOM 670 C C . ILE A 1 85 ? 17.598 -8.196 -25.908 1.00 80.00 85 ILE A C 1
ATOM 672 O O . ILE A 1 85 ? 17.492 -8.534 -24.731 1.00 80.00 85 ILE A O 1
ATOM 676 N N . ILE A 1 86 ? 17.716 -6.911 -26.254 1.00 79.00 86 ILE A N 1
ATOM 677 C CA . ILE A 1 86 ? 17.749 -5.818 -25.273 1.00 79.00 86 ILE A CA 1
ATOM 678 C C . ILE A 1 86 ? 16.360 -5.623 -24.658 1.00 79.00 86 ILE A C 1
ATOM 680 O O . ILE A 1 86 ? 16.245 -5.372 -23.459 1.00 79.00 86 ILE A O 1
ATOM 684 N N . ARG A 1 87 ? 15.305 -5.808 -25.458 1.00 81.19 87 ARG A N 1
ATOM 685 C CA . ARG A 1 87 ? 13.909 -5.682 -25.035 1.00 81.19 87 ARG A CA 1
ATOM 686 C C . ARG A 1 87 ? 13.566 -6.566 -23.837 1.00 81.19 87 ARG A C 1
ATOM 688 O O . ARG A 1 87 ? 12.989 -6.069 -22.875 1.00 81.19 87 ARG A O 1
ATOM 695 N N . GLU A 1 88 ? 13.919 -7.849 -23.866 1.00 82.44 88 GLU A N 1
ATOM 696 C CA . GLU A 1 88 ? 13.579 -8.778 -22.775 1.00 82.44 88 GLU A CA 1
ATOM 697 C C . GLU A 1 88 ? 14.309 -8.434 -21.470 1.00 82.44 88 GLU A C 1
ATOM 699 O O . GLU A 1 88 ? 13.697 -8.415 -20.399 1.00 82.44 88 GLU A O 1
ATOM 704 N N . LEU A 1 89 ? 15.596 -8.078 -21.559 1.00 84.75 89 LEU A N 1
ATOM 705 C CA . LEU A 1 89 ? 16.388 -7.652 -20.403 1.00 84.75 89 LEU A CA 1
ATOM 706 C C . LEU A 1 89 ? 15.838 -6.357 -19.784 1.00 84.75 89 LEU A C 1
ATOM 708 O O . LEU A 1 89 ? 15.715 -6.250 -18.561 1.00 84.75 89 LEU A O 1
ATOM 712 N N . VAL A 1 90 ? 15.484 -5.382 -20.626 1.00 84.06 90 VAL A N 1
ATOM 713 C CA . VAL A 1 90 ? 14.896 -4.110 -20.189 1.00 84.06 90 VAL A CA 1
ATOM 714 C C . VAL A 1 90 ? 13.519 -4.338 -19.574 1.00 84.06 90 VAL A C 1
ATOM 716 O O . VAL A 1 90 ? 13.263 -3.824 -18.489 1.00 84.06 90 VAL A O 1
ATOM 719 N N . ALA A 1 91 ? 12.659 -5.148 -20.196 1.00 84.25 91 ALA A N 1
ATOM 720 C CA . ALA A 1 91 ? 11.331 -5.458 -19.670 1.00 84.25 91 ALA A CA 1
ATOM 721 C C . ALA A 1 91 ? 11.400 -6.119 -18.283 1.00 84.25 91 ALA A C 1
ATOM 723 O O . ALA A 1 91 ? 10.668 -5.721 -17.374 1.00 84.25 91 ALA A O 1
ATOM 724 N N . ALA A 1 92 ? 12.322 -7.067 -18.083 1.00 86.31 92 ALA A N 1
ATOM 725 C CA . ALA A 1 92 ? 12.542 -7.690 -16.779 1.00 86.31 92 ALA A CA 1
ATOM 726 C C . ALA A 1 92 ? 13.040 -6.678 -15.729 1.00 86.31 92 ALA A C 1
ATOM 728 O O . ALA A 1 92 ? 12.510 -6.622 -14.616 1.00 86.31 92 ALA A O 1
ATOM 729 N N . GLY A 1 93 ? 14.022 -5.840 -16.084 1.00 88.25 93 GLY A N 1
ATOM 730 C CA . GLY A 1 93 ? 14.563 -4.817 -15.183 1.00 88.25 93 GLY A CA 1
ATOM 731 C C . GLY A 1 93 ? 13.528 -3.761 -14.787 1.00 88.25 93 GLY A C 1
ATOM 732 O O . GLY A 1 93 ? 13.371 -3.446 -13.605 1.00 88.25 93 GLY A O 1
ATOM 733 N N . VAL A 1 94 ? 12.772 -3.263 -15.764 1.00 89.25 94 VAL A N 1
ATOM 734 C CA . VAL A 1 94 ? 11.682 -2.299 -15.568 1.00 89.25 94 VAL A CA 1
ATOM 735 C C . VAL A 1 94 ? 10.553 -2.912 -14.739 1.00 89.25 94 VAL A C 1
ATOM 737 O O . VAL A 1 94 ? 10.043 -2.255 -13.834 1.00 89.25 94 VAL A O 1
ATOM 740 N N . GLY A 1 95 ? 10.209 -4.183 -14.965 1.00 90.00 95 GLY A N 1
ATOM 741 C CA . GLY A 1 95 ? 9.214 -4.898 -14.163 1.00 90.00 95 GLY A CA 1
ATOM 742 C C . GLY A 1 95 ? 9.587 -4.967 -12.679 1.00 90.00 95 GLY A C 1
ATOM 743 O O . GLY A 1 95 ? 8.770 -4.634 -11.818 1.00 90.00 95 GLY A O 1
ATOM 744 N N . ILE A 1 96 ? 10.840 -5.320 -12.370 1.00 91.38 96 ILE A N 1
ATOM 745 C CA . ILE A 1 96 ? 11.352 -5.346 -10.988 1.00 91.38 96 ILE A CA 1
ATOM 746 C C . ILE A 1 96 ? 11.351 -3.937 -10.378 1.00 91.38 96 ILE A C 1
ATOM 748 O O . ILE A 1 96 ? 10.975 -3.766 -9.217 1.00 91.38 96 ILE A O 1
ATOM 752 N N . MET A 1 97 ? 11.731 -2.919 -11.155 1.00 90.69 97 MET A N 1
ATOM 753 C CA . MET A 1 97 ? 11.715 -1.525 -10.707 1.00 90.69 97 MET A CA 1
ATOM 754 C C . MET A 1 97 ? 10.293 -1.050 -10.368 1.00 90.69 97 MET A C 1
ATOM 756 O O . MET A 1 97 ? 10.074 -0.485 -9.295 1.00 90.69 97 MET A O 1
ATOM 760 N N . ASN A 1 98 ? 9.315 -1.341 -11.227 1.00 93.62 98 ASN A N 1
ATOM 761 C CA . ASN A 1 98 ? 7.905 -1.016 -10.996 1.00 93.62 98 ASN A CA 1
ATOM 762 C C . ASN A 1 98 ? 7.346 -1.730 -9.764 1.00 93.62 98 ASN A C 1
ATOM 764 O O . ASN A 1 98 ? 6.600 -1.138 -8.979 1.00 93.62 98 ASN A O 1
ATOM 768 N N . LEU A 1 99 ? 7.724 -2.995 -9.563 1.00 93.56 99 LEU A N 1
ATOM 769 C CA . LEU A 1 99 ? 7.339 -3.751 -8.377 1.00 93.56 99 LEU A CA 1
ATOM 770 C C . LEU A 1 99 ? 7.888 -3.090 -7.106 1.00 93.56 99 LEU A C 1
ATOM 772 O O . LEU A 1 99 ? 7.132 -2.836 -6.171 1.00 93.56 99 LEU A O 1
ATOM 776 N N . ALA A 1 100 ? 9.175 -2.740 -7.092 1.00 93.50 100 ALA A N 1
ATOM 777 C CA . ALA A 1 100 ? 9.795 -2.074 -5.950 1.00 93.50 100 ALA A CA 1
ATOM 778 C C . ALA A 1 100 ? 9.139 -0.715 -5.649 1.00 93.50 100 ALA A C 1
ATOM 780 O O . ALA A 1 100 ? 8.780 -0.450 -4.501 1.00 93.50 100 ALA A O 1
ATOM 781 N N . PHE A 1 101 ? 8.921 0.123 -6.668 1.00 93.88 101 PHE A N 1
ATOM 782 C CA . PHE A 1 101 ? 8.286 1.429 -6.479 1.00 93.88 101 PHE A CA 1
ATOM 783 C C . PHE A 1 101 ? 6.829 1.328 -6.035 1.00 93.88 101 PHE A C 1
ATOM 785 O O . PHE A 1 101 ? 6.438 2.037 -5.107 1.00 93.88 101 PHE A O 1
ATOM 792 N N . SER A 1 102 ? 6.039 0.432 -6.631 1.00 95.88 102 SER A N 1
ATOM 793 C CA . SER A 1 102 ? 4.642 0.231 -6.226 1.00 95.88 102 SER A CA 1
ATOM 794 C C . SER A 1 102 ? 4.527 -0.234 -4.771 1.00 95.88 102 SER A C 1
ATOM 796 O O . SER A 1 102 ? 3.708 0.307 -4.026 1.00 95.88 102 SER A O 1
ATOM 798 N N . ILE A 1 103 ? 5.376 -1.172 -4.329 1.00 94.56 103 ILE A N 1
ATOM 799 C CA . ILE A 1 103 ? 5.410 -1.641 -2.935 1.00 94.56 103 ILE A CA 1
ATOM 800 C C . ILE A 1 103 ? 5.823 -0.505 -1.995 1.00 94.56 103 ILE A C 1
ATOM 802 O O . ILE A 1 103 ? 5.112 -0.228 -1.030 1.00 94.56 103 ILE A O 1
ATOM 806 N N . SER A 1 104 ? 6.933 0.185 -2.275 1.00 95.31 104 SER A N 1
ATOM 807 C CA . SER A 1 104 ? 7.420 1.277 -1.422 1.00 95.31 104 SER A CA 1
ATOM 808 C C . SER A 1 104 ? 6.406 2.412 -1.286 1.00 95.31 104 SER A C 1
ATOM 810 O O . SER A 1 104 ? 6.165 2.902 -0.179 1.00 95.31 104 SER A O 1
ATOM 812 N N . LEU A 1 105 ? 5.786 2.825 -2.392 1.00 94.69 105 LEU A N 1
ATOM 813 C CA . LEU A 1 105 ? 4.822 3.919 -2.375 1.00 94.69 105 LEU A CA 1
ATOM 814 C C . LEU A 1 105 ? 3.524 3.509 -1.668 1.00 94.69 105 LEU A C 1
ATOM 816 O O . LEU A 1 105 ? 3.030 4.258 -0.827 1.00 94.69 105 LEU A O 1
ATOM 820 N N . SER A 1 106 ? 3.025 2.295 -1.922 1.00 95.38 106 SER A N 1
ATOM 821 C CA . SER A 1 106 ? 1.854 1.761 -1.220 1.00 95.38 106 SER A CA 1
ATOM 822 C C . SER A 1 106 ? 2.095 1.661 0.290 1.00 95.38 106 SER A C 1
ATOM 824 O O . SER A 1 106 ? 1.286 2.156 1.075 1.00 95.38 106 SER A O 1
ATOM 826 N N . LEU A 1 107 ? 3.247 1.128 0.719 1.00 94.19 107 LEU A N 1
ATOM 827 C CA . LEU A 1 107 ? 3.621 1.070 2.137 1.00 94.19 107 LEU A CA 1
ATOM 828 C C . LEU A 1 107 ? 3.698 2.458 2.776 1.00 94.19 107 LEU A C 1
ATOM 830 O O . LEU A 1 107 ? 3.266 2.621 3.914 1.00 94.19 107 LEU A O 1
ATOM 834 N N . THR A 1 108 ? 4.191 3.459 2.045 1.00 94.12 108 THR A N 1
ATOM 835 C CA . THR A 1 108 ? 4.253 4.848 2.525 1.00 94.12 108 THR A CA 1
ATOM 836 C C . THR A 1 108 ? 2.854 5.413 2.765 1.00 94.12 108 THR A C 1
ATOM 838 O O . THR A 1 108 ? 2.581 5.943 3.841 1.00 94.12 108 THR A O 1
ATOM 841 N N . VAL A 1 109 ? 1.939 5.241 1.804 1.00 94.44 109 VAL A N 1
ATOM 842 C CA . VAL A 1 109 ? 0.536 5.673 1.936 1.00 94.44 109 VAL A CA 1
ATOM 843 C C . VAL A 1 109 ? -0.141 4.974 3.120 1.00 94.44 109 VAL A C 1
ATOM 845 O O . VAL A 1 109 ? -0.797 5.623 3.936 1.00 94.44 109 VAL A O 1
ATOM 848 N N . ILE A 1 110 ? 0.066 3.661 3.262 1.00 92.88 110 ILE A N 1
ATOM 849 C CA . ILE A 1 110 ? -0.475 2.876 4.380 1.00 92.88 110 ILE A CA 1
ATOM 850 C C . ILE A 1 110 ? 0.094 3.365 5.716 1.00 92.88 110 ILE A C 1
ATOM 852 O O . ILE A 1 110 ? -0.648 3.477 6.693 1.00 92.88 110 ILE A O 1
ATOM 856 N N . ALA A 1 111 ? 1.392 3.658 5.769 1.00 92.50 111 ALA A N 1
ATOM 857 C CA . ALA A 1 111 ? 2.053 4.108 6.980 1.00 92.50 111 ALA A CA 1
ATOM 858 C C . ALA A 1 111 ? 1.516 5.458 7.460 1.00 92.50 111 ALA A C 1
ATOM 860 O O . ALA A 1 111 ? 1.191 5.583 8.639 1.00 92.50 111 ALA A O 1
ATOM 861 N N . ILE A 1 112 ? 1.344 6.426 6.552 1.00 91.19 112 ILE A N 1
ATOM 862 C CA . ILE A 1 112 ? 0.768 7.743 6.871 1.00 91.19 112 ILE A CA 1
ATOM 863 C C . ILE A 1 112 ? -0.607 7.581 7.529 1.00 91.19 112 ILE A C 1
ATOM 865 O O . ILE A 1 112 ? -0.863 8.194 8.564 1.00 91.19 112 ILE A O 1
ATOM 869 N N . GLY A 1 113 ? -1.451 6.691 6.998 1.00 88.44 113 GLY A N 1
ATOM 870 C CA . GLY A 1 113 ? -2.765 6.405 7.578 1.00 88.44 113 GLY A CA 1
ATOM 871 C C . GLY A 1 113 ? -2.722 5.782 8.980 1.00 88.44 113 GLY A C 1
ATOM 872 O O . GLY A 1 113 ? -3.667 5.943 9.744 1.00 88.44 113 GLY A O 1
ATOM 873 N N . TRP A 1 114 ? -1.640 5.088 9.348 1.00 89.62 114 TRP A N 1
ATOM 874 C CA . TRP A 1 114 ? -1.486 4.489 10.678 1.00 89.62 114 TRP A CA 1
ATOM 875 C C . TRP A 1 114 ? -0.744 5.365 11.684 1.00 89.62 114 TRP A C 1
ATOM 877 O O . TRP A 1 114 ? -0.867 5.091 12.874 1.00 89.62 114 TRP A O 1
ATOM 887 N N . ILE A 1 115 ? 0.012 6.387 11.273 1.00 87.19 115 ILE A N 1
ATOM 888 C CA . ILE A 1 115 ? 0.840 7.184 12.199 1.00 87.19 115 ILE A CA 1
ATOM 889 C C . ILE A 1 115 ? 0.006 7.807 13.325 1.00 87.19 115 ILE A C 1
ATOM 891 O O . ILE A 1 115 ? 0.437 7.799 14.477 1.00 87.19 115 ILE A O 1
ATOM 895 N N . THR A 1 116 ? -1.197 8.290 13.015 1.00 84.19 116 THR A N 1
ATOM 896 C CA . THR A 1 116 ? -2.094 8.931 13.989 1.00 84.19 116 THR A CA 1
ATOM 897 C C . THR A 1 116 ? -2.740 7.937 14.956 1.00 84.19 116 THR A C 1
ATOM 899 O O . THR A 1 116 ? -2.885 8.243 16.135 1.00 84.19 116 THR A O 1
ATOM 902 N N . TYR A 1 117 ? -3.104 6.738 14.489 1.00 83.06 117 TYR A N 1
ATOM 903 C CA . TYR A 1 117 ? -3.825 5.744 15.296 1.00 83.06 117 TYR A CA 1
ATOM 904 C C . TYR A 1 117 ? -2.909 4.715 15.976 1.00 83.06 117 TYR A C 1
ATOM 906 O O . TYR A 1 117 ? -3.241 4.186 17.036 1.00 83.06 117 TYR A O 1
ATOM 914 N N . ARG A 1 118 ? -1.780 4.370 15.346 1.00 87.88 118 ARG A N 1
ATOM 915 C CA . ARG A 1 118 ? -0.820 3.332 15.763 1.00 87.88 118 ARG A CA 1
ATOM 916 C C . ARG A 1 118 ? 0.610 3.711 15.328 1.00 87.88 118 ARG A C 1
ATOM 918 O O . ARG A 1 118 ? 1.146 3.111 14.390 1.00 87.88 118 ARG A O 1
ATOM 925 N N . PRO A 1 119 ? 1.268 4.655 16.028 1.00 87.81 119 PRO A N 1
ATOM 926 C CA . PRO A 1 119 ? 2.533 5.255 15.593 1.00 87.81 119 PRO A CA 1
ATOM 927 C C . PRO A 1 119 ? 3.668 4.241 15.401 1.00 87.81 119 PRO A C 1
ATOM 929 O O . PRO A 1 119 ? 4.404 4.328 14.423 1.00 87.81 119 PRO A O 1
ATOM 932 N N . LEU A 1 120 ? 3.779 3.229 16.272 1.00 91.69 120 LEU A N 1
ATOM 933 C CA . LEU A 1 120 ? 4.806 2.183 16.148 1.00 91.69 120 LEU A CA 1
ATOM 934 C C . LEU A 1 120 ? 4.669 1.376 14.847 1.00 91.69 120 LEU A C 1
ATOM 936 O O . LEU A 1 120 ? 5.666 1.120 14.174 1.00 91.69 120 LEU A O 1
ATOM 940 N N . LEU A 1 121 ? 3.439 1.010 14.465 1.00 89.62 121 LEU A N 1
ATOM 941 C CA . LEU A 1 121 ? 3.189 0.295 13.209 1.00 89.62 121 LEU A CA 1
ATOM 942 C C . LEU A 1 121 ? 3.462 1.193 12.000 1.00 89.62 121 LEU A C 1
ATOM 944 O O . LEU A 1 121 ? 4.081 0.739 11.041 1.00 89.62 121 LEU A O 1
ATOM 948 N N . GLY A 1 122 ? 3.051 2.464 12.058 1.00 90.62 122 GLY A N 1
ATOM 949 C CA . GLY A 1 122 ? 3.345 3.443 11.010 1.00 90.62 122 GLY A CA 1
ATOM 950 C C . GLY A 1 122 ? 4.851 3.598 10.767 1.00 90.62 122 GLY A C 1
ATOM 951 O O . GLY A 1 122 ? 5.309 3.486 9.632 1.00 90.62 122 GLY A O 1
ATOM 952 N N . MET A 1 123 ? 5.641 3.759 11.831 1.00 91.88 123 MET A N 1
ATOM 953 C CA . MET A 1 123 ? 7.101 3.881 11.726 1.00 91.88 123 MET A CA 1
ATOM 954 C C . MET A 1 123 ? 7.763 2.617 11.165 1.00 91.88 123 MET A C 1
ATOM 956 O O . MET A 1 123 ? 8.649 2.716 10.316 1.00 91.88 123 MET A O 1
ATOM 960 N N . ALA A 1 124 ? 7.315 1.429 11.583 1.00 93.00 124 ALA A N 1
ATOM 961 C CA . ALA A 1 124 ? 7.821 0.167 11.043 1.00 93.00 124 ALA A CA 1
ATOM 962 C C . ALA A 1 124 ? 7.528 0.025 9.537 1.00 93.00 124 ALA A C 1
ATOM 964 O O . ALA A 1 124 ? 8.400 -0.375 8.765 1.00 93.00 124 ALA A O 1
ATOM 965 N N . LEU A 1 125 ? 6.322 0.404 9.100 1.00 92.31 125 LEU A N 1
ATOM 966 C CA . LEU A 1 125 ? 5.936 0.390 7.686 1.00 92.31 125 LEU A CA 1
ATOM 967 C C . LEU A 1 125 ? 6.759 1.382 6.850 1.00 92.31 125 LEU A C 1
ATOM 969 O O . LEU A 1 125 ? 7.195 1.022 5.757 1.00 92.31 125 LEU A O 1
ATOM 973 N N . LEU A 1 126 ? 7.035 2.587 7.367 1.00 93.25 126 LEU A N 1
ATOM 974 C CA . LEU A 1 126 ? 7.923 3.552 6.702 1.00 93.25 126 LEU A CA 1
ATOM 975 C C . LEU A 1 126 ? 9.352 3.021 6.555 1.00 93.25 126 LEU A C 1
ATOM 977 O O . LEU A 1 126 ? 9.956 3.164 5.491 1.00 93.25 126 LEU A O 1
ATOM 981 N N . ALA A 1 127 ? 9.892 2.380 7.594 1.00 92.38 127 ALA A N 1
ATOM 982 C CA . ALA A 1 127 ? 11.219 1.776 7.525 1.00 92.38 127 ALA A CA 1
ATOM 983 C C . ALA A 1 127 ? 11.283 0.688 6.436 1.00 92.38 127 ALA A C 1
ATOM 985 O O . ALA A 1 127 ? 12.222 0.657 5.636 1.00 92.38 127 ALA A O 1
ATOM 986 N N . MET A 1 128 ? 10.250 -0.157 6.341 1.00 92.94 128 MET A N 1
ATOM 987 C CA . MET A 1 128 ? 10.149 -1.154 5.271 1.00 92.94 128 MET A CA 1
ATOM 988 C C . MET A 1 128 ? 10.042 -0.501 3.887 1.00 92.94 128 MET A C 1
ATOM 990 O O . MET A 1 128 ? 10.765 -0.902 2.975 1.00 92.94 128 MET A O 1
ATOM 994 N N . ALA A 1 129 ? 9.236 0.554 3.739 1.00 93.38 129 ALA A N 1
ATOM 995 C CA . ALA A 1 129 ? 9.108 1.298 2.484 1.00 93.38 129 ALA A CA 1
ATOM 996 C C . ALA A 1 129 ? 10.449 1.867 1.979 1.00 93.38 129 ALA A C 1
ATOM 998 O O . ALA A 1 129 ? 10.683 1.915 0.769 1.00 93.38 129 ALA A O 1
ATOM 999 N N . ALA A 1 130 ? 11.347 2.253 2.891 1.00 92.25 130 ALA A N 1
ATOM 1000 C CA . ALA A 1 130 ? 12.661 2.816 2.574 1.00 92.25 130 ALA A CA 1
ATOM 1001 C C . ALA A 1 130 ? 13.733 1.766 2.210 1.00 92.25 130 ALA A C 1
ATOM 1003 O O . ALA A 1 130 ? 14.792 2.124 1.688 1.00 92.25 130 ALA A O 1
ATOM 1004 N N . THR A 1 131 ? 13.478 0.476 2.446 1.00 91.56 131 THR A N 1
ATOM 1005 C CA . THR A 1 131 ? 14.459 -0.612 2.260 1.00 91.56 131 THR A CA 1
ATOM 1006 C C . THR A 1 131 ? 15.122 -0.636 0.872 1.00 91.56 131 THR A C 1
ATOM 1008 O O . THR A 1 131 ? 16.355 -0.664 0.823 1.00 91.56 131 THR A O 1
ATOM 1011 N N . PRO A 1 132 ? 14.394 -0.561 -0.264 1.00 87.31 132 PRO A N 1
ATOM 1012 C CA . PRO A 1 132 ? 15.035 -0.573 -1.583 1.00 87.31 132 PRO A CA 1
ATOM 1013 C C . PRO A 1 132 ? 15.950 0.640 -1.824 1.00 87.31 132 PRO A C 1
ATOM 1015 O O . PRO A 1 132 ? 17.011 0.497 -2.433 1.00 87.31 132 PRO A O 1
ATOM 1018 N N . PHE A 1 133 ? 15.607 1.817 -1.290 1.00 87.69 133 PHE A N 1
ATOM 1019 C CA . PHE A 1 133 ? 16.440 3.022 -1.394 1.00 87.69 133 PHE A CA 1
ATOM 1020 C C . PHE A 1 133 ? 17.720 2.900 -0.566 1.00 87.69 133 PHE A C 1
ATOM 1022 O O . PHE A 1 133 ? 18.813 3.219 -1.039 1.00 87.69 133 PHE A O 1
ATOM 1029 N N . ILE A 1 134 ? 17.589 2.383 0.657 1.00 89.81 134 ILE A N 1
ATOM 1030 C CA . ILE A 1 134 ? 18.710 2.131 1.563 1.00 89.81 134 ILE A CA 1
ATOM 1031 C C . ILE A 1 134 ? 19.675 1.116 0.932 1.00 89.81 134 ILE A C 1
ATOM 1033 O O . ILE A 1 134 ? 20.878 1.375 0.848 1.00 89.81 134 ILE A O 1
ATOM 1037 N N . MET A 1 135 ? 19.156 -0.002 0.413 1.00 88.56 135 MET A N 1
ATOM 1038 C CA . MET A 1 135 ? 19.961 -1.014 -0.280 1.00 88.56 135 MET A CA 1
ATOM 1039 C C . MET A 1 135 ? 20.665 -0.453 -1.518 1.00 88.56 135 MET A C 1
ATOM 1041 O O . MET A 1 135 ? 21.842 -0.749 -1.730 1.00 88.56 135 MET A O 1
ATOM 1045 N N . SER A 1 136 ? 19.976 0.372 -2.313 1.00 86.44 136 SER A N 1
ATOM 1046 C CA . SER A 1 136 ? 20.558 1.029 -3.489 1.00 86.44 136 SER A CA 1
ATOM 1047 C C . SER A 1 136 ? 21.744 1.923 -3.107 1.00 86.44 136 SER A C 1
ATOM 1049 O O . SER A 1 136 ? 22.839 1.781 -3.661 1.00 86.44 136 SER A O 1
ATOM 1051 N N . LYS A 1 137 ? 21.578 2.760 -2.073 1.00 86.25 137 LYS A N 1
ATOM 1052 C CA . LYS A 1 137 ? 22.638 3.649 -1.573 1.00 86.25 137 LYS A CA 1
ATOM 1053 C C . LYS A 1 137 ? 23.850 2.872 -1.051 1.00 86.25 137 LYS A C 1
ATOM 1055 O O . LYS A 1 137 ? 24.986 3.209 -1.382 1.00 86.25 137 LYS A O 1
ATOM 1060 N N . PHE A 1 138 ? 23.627 1.798 -0.289 1.00 84.00 138 PHE A N 1
ATOM 1061 C CA . PHE A 1 138 ? 24.718 0.945 0.194 1.00 84.00 138 PHE A CA 1
ATOM 1062 C C . PHE A 1 138 ? 25.472 0.242 -0.942 1.00 84.00 138 PHE A C 1
ATOM 1064 O O . PHE A 1 138 ? 26.692 0.080 -0.860 1.00 84.00 138 PHE A O 1
ATOM 1071 N N . ARG A 1 139 ? 24.773 -0.155 -2.014 1.00 81.31 139 ARG A N 1
ATOM 1072 C CA . ARG A 1 139 ? 25.399 -0.743 -3.207 1.00 81.31 139 ARG A CA 1
ATOM 1073 C C . ARG A 1 139 ? 26.265 0.268 -3.957 1.00 81.31 139 ARG A C 1
ATOM 1075 O O . ARG A 1 139 ? 27.385 -0.084 -4.316 1.00 81.31 139 ARG A O 1
ATOM 1082 N N . SER A 1 140 ? 25.781 1.497 -4.141 1.00 82.38 140 SER A N 1
ATOM 1083 C CA . SER A 1 140 ? 26.531 2.569 -4.813 1.00 82.38 140 SER A CA 1
ATOM 1084 C C . SER A 1 140 ? 27.835 2.888 -4.078 1.00 82.38 140 SER A C 1
ATOM 1086 O O . SER A 1 140 ? 28.908 2.778 -4.665 1.00 82.38 140 SER A O 1
ATOM 1088 N N . ASN A 1 141 ? 27.767 3.135 -2.762 1.00 78.62 141 ASN A N 1
ATOM 1089 C CA . ASN A 1 141 ? 28.956 3.429 -1.951 1.00 78.62 141 ASN A CA 1
ATOM 1090 C C . ASN A 1 141 ? 30.000 2.302 -1.987 1.00 78.62 141 ASN A C 1
ATOM 1092 O O . ASN A 1 141 ? 31.204 2.557 -1.971 1.00 78.62 141 ASN A O 1
ATOM 1096 N N . ARG A 1 142 ? 29.557 1.037 -2.025 1.00 77.38 142 ARG A N 1
ATOM 1097 C CA . ARG A 1 142 ? 30.468 -0.114 -2.091 1.00 77.38 142 ARG A CA 1
ATOM 1098 C C . ARG A 1 142 ? 31.184 -0.207 -3.443 1.00 77.38 142 ARG A C 1
ATOM 1100 O O . ARG A 1 142 ? 32.313 -0.687 -3.480 1.00 77.38 142 ARG A O 1
ATOM 1107 N N . MET A 1 143 ? 30.545 0.218 -4.534 1.00 72.44 143 MET A N 1
ATOM 1108 C CA . MET A 1 143 ? 31.173 0.246 -5.860 1.00 72.44 143 MET A CA 1
ATOM 1109 C C . MET A 1 143 ? 32.193 1.380 -5.975 1.00 72.44 143 MET A C 1
ATOM 1111 O O . MET A 1 143 ? 33.300 1.129 -6.447 1.00 72.44 143 MET A O 1
ATOM 1115 N N . ASP A 1 144 ? 31.880 2.570 -5.457 1.00 72.06 144 ASP A N 1
ATOM 1116 C CA . ASP A 1 144 ? 32.823 3.698 -5.439 1.00 72.06 144 ASP A CA 1
ATOM 1117 C C . ASP A 1 144 ? 34.077 3.373 -4.619 1.00 72.06 144 ASP A C 1
ATOM 1119 O O . ASP A 1 144 ? 35.201 3.606 -5.060 1.00 72.06 144 ASP A O 1
ATOM 1123 N N . SER A 1 145 ? 33.907 2.719 -3.466 1.00 73.75 145 SER A N 1
ATOM 1124 C CA . SER A 1 145 ? 35.036 2.304 -2.629 1.00 73.75 145 SER A CA 1
ATOM 1125 C C . SER A 1 145 ? 35.921 1.222 -3.265 1.00 73.75 145 SER A C 1
ATOM 1127 O O . SER A 1 145 ? 37.055 1.073 -2.829 1.00 73.75 145 SER A O 1
ATOM 1129 N N . ARG A 1 146 ? 35.436 0.462 -4.261 1.00 69.44 146 ARG A N 1
ATOM 1130 C CA . ARG A 1 146 ? 36.232 -0.536 -5.008 1.00 69.44 146 ARG A CA 1
ATOM 1131 C C . ARG A 1 146 ? 36.964 0.047 -6.214 1.00 69.44 146 ARG A C 1
ATOM 1133 O O . ARG A 1 146 ? 37.853 -0.607 -6.736 1.00 69.44 146 ARG A O 1
ATOM 1140 N N . ARG A 1 147 ? 36.559 1.228 -6.683 1.00 68.88 147 ARG A N 1
ATOM 1141 C CA . ARG A 1 147 ? 37.157 1.906 -7.842 1.00 68.88 147 ARG A CA 1
ATOM 1142 C C . ARG A 1 147 ? 38.367 2.769 -7.460 1.00 68.88 147 ARG A C 1
ATOM 1144 O O . ARG A 1 147 ? 39.136 3.141 -8.335 1.00 68.88 147 ARG A O 1
ATOM 1151 N N . ASN A 1 148 ? 38.511 3.070 -6.167 1.00 64.00 148 ASN A N 1
ATOM 1152 C CA . ASN A 1 148 ? 39.573 3.895 -5.583 1.00 64.00 148 ASN A CA 1
ATOM 1153 C C . ASN A 1 148 ? 40.701 3.068 -4.920 1.00 64.00 148 ASN A C 1
ATOM 1155 O O . ASN A 1 148 ? 41.473 3.622 -4.139 1.00 64.00 148 ASN A O 1
ATOM 1159 N N . VAL A 1 149 ? 40.764 1.759 -5.189 1.00 60.44 149 VAL A N 1
ATOM 1160 C CA . VAL A 1 149 ? 41.817 0.820 -4.753 1.00 60.44 149 VAL A CA 1
ATOM 1161 C C . VAL A 1 149 ? 42.424 0.197 -5.998 1.00 60.44 149 VAL A C 1
ATOM 1163 O O . VAL A 1 149 ? 43.661 0.037 -6.022 1.00 60.44 149 VAL A O 1
#